Protein AF-A0A7S2B612-F1 (afdb_monomer_lite)

InterPro domains:
  IPR016651 Leucine carboxyl methyltransferase 1 [PTHR13600] (48-147)
  IPR029063 S-adenosyl-L-methionine-dependent methyltransferase superfamily [G3DSA:3.40.50.150] (42-155)
  IPR029063 S-adenosyl-L-methionine-dependent methyltransferase superfamily [SSF53335] (45-147)

pLDDT: mean 72.66, std 23.46, range [27.98, 96.62]

Structure (mmCIF, N/CA/C/O backbone):
data_AF-A0A7S2B612-F1
#
_entry.id   AF-A0A7S2B612-F1
#
loop_
_atom_site.group_PDB
_atom_site.id
_atom_site.type_symbol
_atom_site.label_atom_id
_atom_site.label_alt_id
_atom_site.label_comp_id
_atom_site.label_asym_id
_atom_site.label_entity_id
_atom_site.label_seq_id
_atom_site.pdbx_PDB_ins_code
_atom_site.Cartn_x
_atom_site.Cartn_y
_atom_site.Cartn_z
_atom_site.occupancy
_atom_site.B_iso_or_equiv
_atom_site.auth_seq_id
_atom_site.auth_comp_id
_atom_site.auth_asym_id
_atom_site.auth_atom_id
_atom_site.pdbx_PDB_model_num
ATOM 1 N N . GLU A 1 1 ? -26.669 -31.046 -8.487 1.00 32.53 1 GLU A N 1
ATOM 2 C CA . GLU A 1 1 ? -25.844 -30.391 -9.521 1.00 32.53 1 GLU A CA 1
ATOM 3 C C . GLU A 1 1 ? -25.254 -29.130 -8.913 1.00 32.53 1 GLU A C 1
ATOM 5 O O . GLU A 1 1 ? -26.032 -28.381 -8.330 1.00 32.53 1 GLU A O 1
ATOM 10 N N . PRO A 1 2 ? -23.932 -28.907 -8.915 1.00 33.31 2 PRO A N 1
ATOM 11 C CA . PRO A 1 2 ? -23.405 -27.624 -8.485 1.00 33.31 2 PRO A CA 1
ATOM 12 C C . PRO A 1 2 ? -23.498 -26.635 -9.651 1.00 33.31 2 PRO A C 1
ATOM 14 O O . PRO A 1 2 ? -23.091 -26.936 -10.771 1.00 33.31 2 PRO A O 1
ATOM 17 N N . ALA A 1 3 ? -24.101 -25.482 -9.370 1.00 28.98 3 ALA A N 1
ATOM 18 C CA . ALA A 1 3 ? -24.252 -24.377 -10.300 1.00 28.98 3 ALA A CA 1
ATOM 19 C C . ALA A 1 3 ? -22.876 -23.892 -10.779 1.00 28.98 3 ALA A C 1
ATOM 21 O O . ALA A 1 3 ? -21.985 -23.645 -9.965 1.00 28.98 3 ALA A O 1
ATOM 22 N N . ALA A 1 4 ? -22.724 -23.778 -12.098 1.00 27.98 4 ALA A N 1
ATOM 23 C CA . ALA A 1 4 ? -21.567 -23.176 -12.737 1.00 27.98 4 ALA A CA 1
ATOM 24 C C . ALA A 1 4 ? -21.407 -21.734 -12.240 1.00 27.98 4 ALA A C 1
ATOM 26 O O . ALA A 1 4 ? -22.338 -20.930 -12.338 1.00 27.98 4 ALA A O 1
ATOM 27 N N . ALA A 1 5 ? -20.237 -21.429 -11.680 1.00 29.77 5 ALA A N 1
ATOM 28 C CA . ALA A 1 5 ? -19.831 -20.058 -11.444 1.00 29.77 5 ALA A CA 1
ATOM 29 C C . ALA A 1 5 ? -19.726 -19.372 -12.809 1.00 29.77 5 ALA A C 1
ATOM 31 O O . ALA A 1 5 ? -19.025 -19.845 -13.699 1.00 29.77 5 ALA A O 1
ATOM 32 N N . VAL A 1 6 ? -20.495 -18.301 -12.980 1.00 30.72 6 VAL A N 1
ATOM 33 C CA . VAL A 1 6 ? -20.342 -17.372 -14.094 1.00 30.72 6 VAL A CA 1
ATOM 34 C C . VAL A 1 6 ? -18.992 -16.690 -13.887 1.00 30.72 6 VAL A C 1
ATOM 36 O O . VAL A 1 6 ? -18.859 -15.864 -12.985 1.00 30.72 6 VAL A O 1
ATOM 39 N N . GLU A 1 7 ? -17.989 -17.099 -14.662 1.00 30.56 7 GLU A N 1
ATOM 40 C CA . GLU A 1 7 ? -16.743 -16.352 -14.818 1.00 30.56 7 GLU A CA 1
ATOM 41 C C . GLU A 1 7 ? -17.113 -14.998 -15.425 1.00 30.56 7 GLU A C 1
ATOM 43 O O . GLU A 1 7 ? -17.755 -14.911 -16.473 1.00 30.56 7 GLU A O 1
ATOM 48 N N . ASN A 1 8 ? -16.838 -13.941 -14.671 1.00 28.98 8 ASN A N 1
ATOM 49 C CA . ASN A 1 8 ? -17.095 -12.575 -15.078 1.00 28.98 8 ASN A CA 1
ATOM 50 C C . ASN A 1 8 ? -15.733 -12.015 -15.487 1.00 28.98 8 ASN A C 1
ATOM 52 O O . ASN A 1 8 ? -14.911 -11.746 -14.615 1.00 28.98 8 ASN A O 1
ATOM 56 N N . ASP A 1 9 ? -15.502 -11.878 -16.794 1.00 31.33 9 ASP A N 1
ATOM 57 C CA . ASP A 1 9 ? -14.233 -11.489 -17.441 1.00 31.33 9 ASP A CA 1
ATOM 58 C C . ASP A 1 9 ? -13.815 -10.024 -17.184 1.00 31.33 9 ASP A C 1
ATOM 60 O O . ASP A 1 9 ? -13.262 -9.347 -18.043 1.00 31.33 9 ASP A O 1
ATOM 64 N N . ASN A 1 10 ? -14.096 -9.495 -15.995 1.00 29.30 10 ASN A N 1
ATOM 65 C CA . ASN A 1 10 ? -13.661 -8.172 -15.559 1.00 29.30 10 ASN A CA 1
ATOM 66 C C . ASN A 1 10 ? -12.808 -8.280 -14.287 1.00 29.30 10 ASN A C 1
ATOM 68 O O . ASN A 1 10 ? -12.944 -7.489 -13.350 1.00 29.30 10 ASN A O 1
ATOM 72 N N . ASP A 1 11 ? -11.961 -9.311 -14.244 1.00 32.53 11 ASP A N 1
ATOM 73 C CA . ASP A 1 11 ? -11.033 -9.578 -13.155 1.00 32.53 11 ASP A CA 1
ATOM 74 C C . ASP A 1 11 ? -9.875 -8.571 -13.198 1.00 32.53 11 ASP A C 1
ATOM 76 O O . ASP A 1 11 ? -8.750 -8.863 -13.599 1.00 32.53 11 ASP A O 1
ATOM 80 N N . THR A 1 12 ? -10.089 -7.396 -12.604 1.00 33.72 12 THR A N 1
ATOM 81 C CA . THR A 1 12 ? -9.019 -6.743 -11.831 1.00 33.72 12 THR A CA 1
ATOM 82 C C . THR A 1 12 ? -8.764 -7.557 -10.556 1.00 33.72 12 THR A C 1
ATOM 84 O O . THR A 1 12 ? -8.862 -7.031 -9.442 1.00 33.72 12 THR A O 1
ATOM 87 N N . GLY A 1 13 ? -8.551 -8.868 -10.721 1.00 41.22 13 GLY A N 1
ATOM 88 C CA . GLY A 1 13 ? -8.435 -9.850 -9.660 1.00 41.22 13 GLY A CA 1
ATOM 89 C C . GLY A 1 13 ? -7.450 -9.330 -8.633 1.00 41.22 13 GLY A C 1
ATOM 90 O O . GLY A 1 13 ? -6.386 -8.823 -8.989 1.00 41.22 13 GLY A O 1
ATOM 91 N N . SER A 1 14 ? -7.846 -9.371 -7.360 1.00 55.03 14 SER A N 1
ATOM 92 C CA . SER A 1 14 ? -7.009 -8.917 -6.253 1.00 55.03 14 SER A CA 1
ATOM 93 C C . SER A 1 14 ? -5.580 -9.415 -6.472 1.00 55.03 14 SER A C 1
ATOM 95 O O . SER A 1 14 ? -5.343 -10.619 -6.538 1.00 55.03 14 SER A O 1
ATOM 97 N N . LEU A 1 15 ? -4.639 -8.486 -6.630 1.00 62.16 15 LEU A N 1
ATOM 98 C CA . LEU A 1 15 ? -3.271 -8.796 -7.060 1.00 62.16 15 LEU A CA 1
ATOM 99 C C . LEU A 1 15 ? -2.531 -9.672 -6.044 1.00 62.16 15 LEU A C 1
ATOM 101 O O . LEU A 1 15 ? -1.570 -10.352 -6.390 1.00 62.16 15 LEU A O 1
ATOM 105 N N . CYS A 1 16 ? -3.031 -9.725 -4.809 1.00 59.38 16 CYS A N 1
ATOM 106 C CA . CYS A 1 16 ? -2.588 -10.675 -3.803 1.00 59.38 16 CYS A CA 1
ATOM 107 C C . CYS A 1 16 ? -3.122 -12.105 -3.996 1.00 59.38 16 CYS A C 1
ATOM 109 O O . CYS A 1 16 ? -2.446 -13.031 -3.554 1.00 59.38 16 CYS A O 1
ATOM 111 N N . ALA A 1 17 ? -4.280 -12.309 -4.630 1.00 58.12 17 ALA A N 1
ATOM 112 C CA . ALA A 1 17 ? -4.843 -13.629 -4.941 1.00 58.12 17 ALA A CA 1
ATOM 113 C C . ALA A 1 17 ? -4.339 -14.191 -6.287 1.00 58.12 17 ALA A C 1
ATOM 115 O O . ALA A 1 17 ? -4.229 -15.406 -6.438 1.00 58.12 17 ALA A O 1
ATOM 116 N N . GLY A 1 18 ? -3.998 -13.315 -7.238 1.00 60.41 18 GLY A N 1
ATOM 117 C CA . GLY A 1 18 ? -3.372 -13.689 -8.509 1.00 60.41 18 GLY A CA 1
ATOM 118 C C . GLY A 1 18 ? -1.900 -14.084 -8.366 1.00 60.41 18 GLY A C 1
ATOM 119 O O . GLY A 1 18 ? -1.228 -13.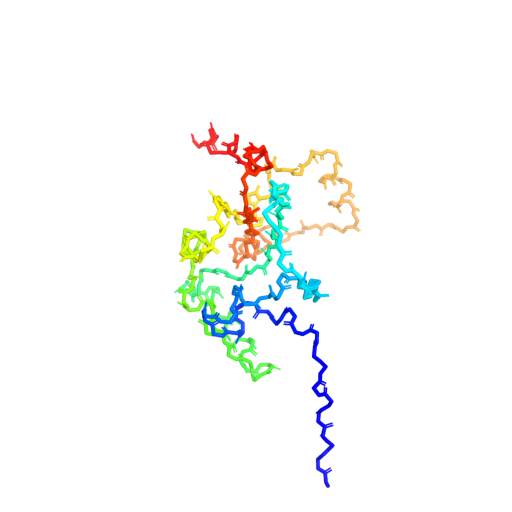757 -7.380 1.00 60.41 18 GLY A O 1
ATOM 120 N N . SER A 1 19 ? -1.368 -14.793 -9.363 1.00 52.16 19 SER A N 1
ATOM 121 C CA . SER A 1 19 ? 0.071 -15.049 -9.435 1.00 52.16 19 SER A CA 1
ATOM 122 C C . SER A 1 19 ? 0.845 -13.734 -9.653 1.00 52.16 19 SER A C 1
ATOM 124 O O . SER A 1 19 ? 0.325 -12.808 -10.281 1.00 52.16 19 SER A O 1
ATOM 126 N N . PRO A 1 20 ? 2.109 -13.620 -9.193 1.00 48.81 20 PRO A N 1
ATOM 127 C CA . PRO A 1 20 ? 2.900 -12.395 -9.360 1.00 48.81 20 PRO A CA 1
ATOM 128 C C . PRO A 1 20 ? 3.022 -11.900 -10.814 1.00 48.81 20 PRO A C 1
ATOM 130 O O . PRO A 1 20 ? 3.269 -10.717 -11.030 1.00 48.81 20 PRO A O 1
ATOM 133 N N . SER A 1 21 ? 2.845 -12.789 -11.800 1.00 48.25 21 SER A N 1
ATOM 134 C CA . SER A 1 21 ? 2.837 -12.471 -13.234 1.00 48.25 21 SER A CA 1
ATOM 135 C C . SER A 1 21 ? 1.502 -11.938 -13.759 1.00 48.25 21 SER A C 1
ATOM 137 O O . SER A 1 21 ? 1.499 -11.146 -14.694 1.00 48.25 21 SER A O 1
ATOM 139 N N . GLU A 1 22 ? 0.369 -12.350 -13.185 1.00 46.34 22 GLU A N 1
ATOM 140 C CA . GLU A 1 22 ? -0.967 -11.886 -13.600 1.00 46.34 22 GLU A CA 1
ATOM 141 C C . GLU A 1 22 ? -1.253 -10.475 -13.084 1.00 46.34 22 GLU A C 1
ATOM 143 O O . GLU A 1 22 ? -2.019 -9.721 -13.679 1.00 46.34 22 GLU A O 1
ATOM 148 N N . ALA A 1 23 ? -0.571 -10.079 -12.009 1.00 47.56 23 ALA A N 1
ATOM 149 C CA . ALA A 1 23 ? -0.867 -8.848 -11.306 1.00 47.56 23 ALA A CA 1
ATOM 150 C C . ALA A 1 23 ? -0.552 -7.540 -12.079 1.00 47.56 23 ALA A C 1
ATOM 152 O O . ALA A 1 23 ? -0.988 -6.449 -11.708 1.00 47.56 23 ALA A O 1
ATOM 153 N N . ALA A 1 24 ? 0.226 -7.627 -13.152 1.00 42.97 24 ALA A N 1
ATOM 154 C CA . ALA A 1 24 ? 0.525 -6.502 -14.037 1.00 42.97 24 ALA A CA 1
ATOM 155 C C . ALA A 1 24 ? -0.140 -6.646 -15.417 1.00 42.97 24 ALA A C 1
ATOM 157 O O . ALA A 1 24 ? 0.012 -5.766 -16.260 1.00 42.97 24 ALA A O 1
ATOM 158 N N . GLY A 1 25 ? -0.869 -7.745 -15.646 1.00 40.44 25 GLY A N 1
ATOM 159 C CA . GLY A 1 25 ? -1.504 -8.085 -16.918 1.00 40.44 25 GLY A CA 1
ATOM 160 C C . GLY A 1 25 ? -2.862 -7.426 -17.154 1.00 40.44 25 GLY A C 1
ATOM 161 O O . GLY A 1 25 ? -3.509 -7.762 -18.138 1.00 40.44 25 GLY A O 1
ATOM 162 N N . GLY A 1 26 ? -3.294 -6.506 -16.282 1.00 42.25 26 GLY A N 1
ATOM 163 C CA . GLY A 1 26 ? -4.515 -5.727 -16.483 1.00 42.25 26 GLY A CA 1
ATOM 164 C C . GLY A 1 26 ? -4.419 -4.948 -17.791 1.00 42.25 26 GLY A C 1
ATOM 165 O O . GLY A 1 26 ? -3.647 -3.995 -17.894 1.00 42.25 26 GLY A O 1
ATOM 166 N N . GLU A 1 27 ? -5.162 -5.414 -18.790 1.00 41.66 27 GLU A N 1
ATOM 167 C CA . GLU A 1 27 ? -5.138 -4.948 -20.167 1.00 41.66 27 GLU A CA 1
ATOM 168 C C . GLU A 1 27 ? -5.215 -3.418 -20.226 1.00 41.66 27 GLU A C 1
ATOM 170 O O . GLU A 1 27 ? -6.238 -2.797 -19.931 1.00 41.66 27 GLU A O 1
ATOM 175 N N . GLY A 1 28 ? -4.116 -2.786 -20.642 1.00 37.50 28 GLY A N 1
ATOM 176 C CA . GLY A 1 28 ? -4.205 -1.457 -21.222 1.00 37.50 28 GLY A CA 1
ATOM 177 C C . GLY A 1 28 ? -5.113 -1.584 -22.436 1.00 37.50 28 GLY A C 1
ATOM 178 O O . GLY A 1 28 ? -4.725 -2.243 -23.395 1.00 37.50 28 GLY A O 1
ATOM 179 N N . GLY A 1 29 ? -6.321 -1.018 -22.357 1.00 35.22 29 GLY A N 1
ATOM 180 C CA . GLY A 1 29 ? -7.340 -1.103 -23.400 1.00 35.22 29 GLY A CA 1
ATOM 181 C C . GLY A 1 29 ? -6.751 -0.825 -24.781 1.00 35.22 29 GLY A C 1
ATOM 182 O O . GLY A 1 29 ? -6.516 0.326 -25.156 1.00 35.22 29 GLY A O 1
ATOM 183 N N . GLY A 1 30 ? -6.487 -1.902 -25.520 1.00 34.56 30 GLY A N 1
ATOM 184 C CA . GLY A 1 30 ? -6.055 -1.866 -26.902 1.00 34.56 30 GLY A CA 1
ATOM 185 C C . GLY A 1 30 ? -7.234 -1.414 -27.743 1.00 34.56 30 GLY A C 1
ATOM 186 O O . GLY A 1 30 ? -8.240 -2.108 -27.845 1.00 34.56 30 GLY A O 1
ATOM 187 N N . SER A 1 31 ? -7.129 -0.227 -28.333 1.00 39.47 31 SER A N 1
ATOM 188 C CA . SER A 1 31 ? -7.991 0.116 -29.456 1.00 39.47 31 SER A CA 1
ATOM 189 C C . SER A 1 31 ? -7.444 -0.609 -30.682 1.00 39.47 31 SER A C 1
ATOM 191 O O . SER A 1 31 ? -6.386 -0.264 -31.207 1.00 39.47 31 SER A O 1
ATOM 193 N N . ASP A 1 32 ? -8.154 -1.650 -31.108 1.00 34.19 32 ASP A N 1
ATOM 194 C CA . ASP A 1 32 ? -7.886 -2.349 -32.358 1.00 34.19 32 ASP A CA 1
ATOM 195 C C . ASP A 1 32 ? -7.980 -1.370 -33.535 1.00 34.19 32 ASP A C 1
ATOM 197 O O . ASP A 1 32 ? -9.042 -0.837 -33.861 1.00 34.19 32 ASP A O 1
ATOM 201 N N . GLY A 1 33 ? -6.846 -1.139 -34.193 1.00 33.75 33 GLY A N 1
ATOM 202 C CA . GLY A 1 33 ? -6.735 -0.272 -35.359 1.00 33.75 33 GLY A CA 1
ATOM 203 C C . GLY A 1 33 ? -5.647 -0.769 -36.298 1.00 33.75 33 GLY A C 1
ATOM 204 O O . GLY A 1 33 ? -4.491 -0.371 -36.203 1.00 33.75 33 GLY A O 1
ATOM 205 N N . SER A 1 34 ? -6.026 -1.651 -37.223 1.00 41.16 34 SER A N 1
ATOM 206 C CA . SER A 1 34 ? -5.201 -2.028 -38.374 1.00 41.16 34 SER A CA 1
ATOM 207 C C . SER A 1 34 ? -4.858 -0.796 -39.223 1.00 41.16 34 SER A C 1
ATOM 209 O O . SER A 1 34 ? -5.762 -0.098 -39.673 1.00 41.16 34 SER A O 1
ATOM 211 N N . GLY A 1 35 ? -3.575 -0.560 -39.518 1.00 29.95 35 GLY A N 1
ATOM 212 C CA . GLY A 1 35 ? -3.175 0.411 -40.543 1.00 29.95 35 GLY A CA 1
ATOM 213 C C . GLY A 1 35 ? -1.748 0.929 -40.393 1.00 29.95 35 GLY A C 1
ATOM 214 O O . GLY A 1 35 ? -1.433 1.640 -39.447 1.00 29.95 35 GLY A O 1
ATOM 215 N N . GLY A 1 36 ? -0.882 0.593 -41.352 1.00 38.69 36 GLY A N 1
ATOM 216 C CA . GLY A 1 36 ? 0.466 1.148 -41.446 1.00 38.69 36 GLY A CA 1
ATOM 217 C C . GLY A 1 36 ? 0.469 2.655 -41.723 1.00 38.69 36 GLY A C 1
ATOM 218 O O . GLY A 1 36 ? -0.342 3.162 -42.494 1.00 38.69 36 GLY A O 1
ATOM 219 N N . GLY A 1 37 ? 1.431 3.357 -41.127 1.00 28.39 37 GLY A N 1
ATOM 220 C CA . GLY A 1 37 ? 1.701 4.768 -41.388 1.00 28.39 37 GLY A CA 1
ATOM 221 C C . GLY A 1 37 ? 2.594 5.357 -40.303 1.00 28.39 37 GLY A C 1
ATOM 222 O O . GLY A 1 37 ? 2.222 5.369 -39.136 1.00 28.39 37 GLY A O 1
ATOM 223 N N . GLY A 1 38 ? 3.787 5.828 -40.678 1.00 38.16 38 GLY A N 1
ATOM 224 C CA . GLY A 1 38 ? 4.672 6.559 -39.774 1.00 38.16 38 GLY A CA 1
ATOM 225 C C . GLY A 1 38 ? 3.972 7.808 -39.240 1.00 38.16 38 GLY A C 1
ATOM 226 O O . GLY A 1 38 ? 3.709 8.743 -39.992 1.00 38.16 38 GLY A O 1
ATOM 227 N N . GLY A 1 39 ? 3.672 7.809 -37.945 1.00 30.45 39 GLY A N 1
ATOM 228 C CA . GLY A 1 39 ? 3.066 8.921 -37.229 1.00 30.45 39 GLY A CA 1
ATOM 229 C C . GLY A 1 39 ? 3.716 9.046 -35.859 1.00 30.45 39 GLY A C 1
ATOM 230 O O . GLY A 1 39 ? 3.881 8.056 -35.152 1.00 30.45 39 GLY A O 1
ATOM 231 N N . SER A 1 40 ? 4.124 10.264 -35.508 1.00 46.25 40 SER A N 1
ATOM 232 C CA . SER A 1 40 ? 4.574 10.644 -34.169 1.00 46.25 40 SER A CA 1
ATOM 233 C C . SER A 1 40 ? 3.457 10.318 -33.170 1.00 46.25 40 SER A C 1
ATOM 235 O O . SER A 1 40 ? 2.469 11.041 -33.070 1.00 46.25 40 SER A O 1
ATOM 237 N N . GLY A 1 41 ? 3.562 9.159 -32.519 1.00 41.50 41 GLY A N 1
ATOM 238 C CA . GLY A 1 41 ? 2.577 8.685 -31.558 1.00 41.50 41 GLY A CA 1
ATOM 239 C C . GLY A 1 41 ? 2.676 9.509 -30.285 1.00 41.50 41 GLY A C 1
ATOM 240 O O . GLY A 1 41 ? 3.697 9.477 -29.600 1.00 41.50 41 GLY A O 1
ATOM 241 N N . ASN A 1 42 ? 1.619 10.252 -29.976 1.00 47.81 42 ASN A N 1
ATOM 242 C CA . ASN A 1 42 ? 1.436 10.887 -28.681 1.00 47.81 42 ASN A CA 1
ATOM 243 C C . ASN A 1 42 ? 1.297 9.765 -27.636 1.00 47.81 42 ASN A C 1
ATOM 245 O O . ASN A 1 42 ? 0.219 9.196 -27.479 1.00 47.81 42 ASN A O 1
ATOM 249 N N . GLY A 1 43 ? 2.411 9.358 -27.022 1.00 53.41 43 GLY A N 1
ATOM 250 C CA . GLY A 1 43 ? 2.452 8.266 -26.051 1.00 53.41 43 GLY A CA 1
ATOM 251 C C . GLY A 1 43 ? 1.666 8.646 -24.804 1.00 53.41 43 GLY A C 1
ATOM 252 O O . GLY A 1 43 ? 2.181 9.367 -23.954 1.00 53.41 43 GLY A O 1
ATOM 253 N N . GLY A 1 44 ? 0.411 8.201 -24.724 1.00 60.88 44 GLY A N 1
ATOM 254 C CA . GLY A 1 44 ? -0.457 8.450 -23.578 1.00 60.88 44 GLY A CA 1
ATOM 255 C C . GLY A 1 44 ? 0.170 7.917 -22.291 1.00 60.88 44 GLY A C 1
ATOM 256 O O . GLY A 1 44 ? 0.613 6.771 -22.243 1.00 60.88 44 GLY A O 1
ATOM 257 N N . GLY A 1 45 ? 0.235 8.768 -21.267 1.00 76.19 45 GLY A N 1
ATOM 258 C CA . GLY A 1 45 ? 0.605 8.363 -19.914 1.00 76.19 45 GLY A CA 1
ATOM 259 C C . GLY A 1 45 ? -0.573 7.701 -19.196 1.00 76.19 45 GLY A C 1
ATOM 260 O O . GLY A 1 45 ? -1.728 8.036 -19.458 1.00 76.19 45 GLY A O 1
ATOM 261 N N . GLY A 1 46 ? -0.287 6.771 -18.286 1.00 81.19 46 GLY A N 1
ATOM 262 C CA . GLY A 1 46 ? -1.283 6.102 -17.447 1.00 81.19 46 GLY A CA 1
ATOM 263 C C . GLY A 1 46 ? -0.860 6.055 -15.980 1.00 81.19 46 GLY A C 1
ATOM 264 O O . GLY A 1 46 ? 0.332 6.040 -15.678 1.00 81.19 46 GLY A O 1
ATOM 265 N N . LEU A 1 47 ? -1.837 6.017 -15.072 1.00 84.81 47 LEU A N 1
ATOM 266 C CA . LEU A 1 47 ? -1.627 5.805 -13.639 1.00 84.81 47 LEU A CA 1
ATOM 267 C C . LEU A 1 47 ? -2.405 4.565 -13.203 1.00 84.81 47 LEU A C 1
ATOM 269 O O . LEU A 1 47 ? -3.611 4.479 -13.421 1.00 84.81 47 LEU A O 1
ATOM 273 N N . VAL A 1 48 ? -1.716 3.636 -12.553 1.00 87.94 48 VAL A N 1
ATOM 274 C CA . VAL A 1 48 ? -2.308 2.460 -11.921 1.00 87.94 48 VAL A CA 1
ATOM 275 C C . VAL A 1 48 ? -2.228 2.646 -10.415 1.00 87.94 48 VAL A C 1
ATOM 277 O O . VAL A 1 48 ? -1.147 2.892 -9.884 1.00 87.94 48 VAL A O 1
ATOM 280 N N . ALA A 1 49 ? -3.367 2.531 -9.736 1.00 90.19 49 ALA A N 1
ATOM 281 C CA . ALA A 1 49 ? -3.456 2.572 -8.284 1.00 90.19 49 ALA A CA 1
ATOM 282 C C . ALA A 1 49 ? -3.915 1.219 -7.755 1.00 90.19 49 ALA A C 1
ATOM 284 O O . ALA A 1 49 ? -4.914 0.671 -8.216 1.00 90.19 49 ALA A O 1
ATOM 285 N N . VAL A 1 50 ? -3.186 0.689 -6.781 1.00 91.25 50 VAL A N 1
ATOM 286 C CA . VAL A 1 50 ? -3.418 -0.642 -6.235 1.00 91.25 50 VAL A CA 1
ATOM 287 C C . VAL A 1 50 ? -3.419 -0.602 -4.729 1.00 91.25 50 VAL A C 1
ATOM 289 O O . VAL A 1 50 ? -2.447 -0.180 -4.111 1.00 91.25 50 VAL A O 1
ATOM 292 N N . PHE A 1 51 ? -4.484 -1.144 -4.159 1.00 93.19 51 PHE A N 1
ATOM 293 C CA . PHE A 1 51 ? -4.567 -1.462 -2.748 1.00 93.19 51 PHE A CA 1
ATOM 294 C C . PHE A 1 51 ? -4.267 -2.948 -2.538 1.00 93.19 51 PHE A C 1
ATOM 296 O O . PHE A 1 51 ? -4.897 -3.798 -3.170 1.00 93.19 51 PHE A O 1
ATOM 303 N N . ASP A 1 52 ? -3.299 -3.263 -1.682 1.00 93.12 52 ASP A N 1
ATOM 304 C CA . ASP A 1 52 ? -2.795 -4.630 -1.519 1.00 93.12 52 ASP A CA 1
ATOM 305 C C . ASP A 1 52 ? -2.333 -4.895 -0.077 1.00 93.12 52 ASP A C 1
ATOM 307 O O . ASP A 1 52 ? -2.010 -3.968 0.670 1.00 93.12 52 ASP A O 1
ATOM 311 N N . MET A 1 53 ? -2.300 -6.166 0.317 1.00 94.81 53 MET A N 1
ATOM 312 C CA . MET A 1 53 ? -1.785 -6.609 1.612 1.00 94.81 53 MET A CA 1
ATOM 313 C C . MET A 1 53 ? -0.250 -6.646 1.607 1.00 94.81 53 MET A C 1
ATOM 315 O O . MET A 1 53 ? 0.385 -6.886 0.578 1.00 94.81 53 MET A O 1
ATOM 319 N N . ILE A 1 54 ? 0.356 -6.453 2.779 1.00 95.38 54 ILE A N 1
ATOM 320 C CA . ILE A 1 54 ? 1.799 -6.591 3.028 1.00 95.38 54 ILE A CA 1
ATOM 321 C C . ILE A 1 54 ? 2.055 -7.195 4.418 1.00 95.38 54 ILE A C 1
ATOM 323 O O . ILE A 1 54 ? 1.134 -7.410 5.202 1.00 95.38 54 ILE A O 1
ATOM 327 N N . ARG A 1 55 ? 3.329 -7.458 4.733 1.00 96.31 55 ARG A N 1
ATOM 328 C CA . ARG A 1 55 ? 3.821 -7.999 6.012 1.00 96.31 55 ARG A CA 1
ATOM 329 C C . ARG A 1 55 ? 3.195 -9.351 6.397 1.00 96.31 55 ARG A C 1
ATOM 331 O O . ARG A 1 55 ? 2.704 -9.514 7.506 1.00 96.31 55 ARG A O 1
ATOM 338 N N . PRO A 1 56 ? 3.273 -10.387 5.543 1.00 95.81 56 PRO A N 1
ATOM 339 C CA . PRO A 1 56 ? 2.677 -11.691 5.855 1.00 95.81 56 PRO A CA 1
ATOM 340 C C . PRO A 1 56 ? 3.364 -12.446 7.007 1.00 95.81 56 PRO A C 1
ATOM 342 O O . PRO A 1 56 ? 2.856 -13.463 7.476 1.00 95.81 56 PRO A O 1
ATOM 345 N N . SER A 1 57 ? 4.552 -12.002 7.422 1.00 95.00 57 SER A N 1
ATOM 346 C CA . SER A 1 57 ? 5.462 -12.799 8.246 1.00 95.00 57 SER A CA 1
ATOM 347 C C . SER A 1 57 ? 5.362 -12.543 9.745 1.00 95.00 57 SER A C 1
ATOM 349 O O . SER A 1 57 ? 5.884 -13.369 10.501 1.00 95.00 57 SER A O 1
ATOM 351 N N . ASP A 1 58 ? 4.756 -11.440 10.185 1.00 95.69 58 ASP A N 1
ATOM 352 C CA . ASP A 1 58 ? 4.574 -11.166 11.613 1.00 95.69 58 ASP A CA 1
ATOM 353 C C . ASP A 1 58 ? 3.339 -11.894 12.180 1.00 95.69 58 ASP A C 1
ATOM 355 O O . ASP A 1 58 ? 2.675 -12.668 11.486 1.00 95.69 58 ASP A O 1
ATOM 359 N N . GLU A 1 59 ? 3.083 -11.738 13.479 1.00 95.94 59 GLU A N 1
ATOM 360 C CA . GLU A 1 59 ? 1.989 -12.448 14.148 1.00 95.94 59 GLU A CA 1
ATOM 361 C C . GLU A 1 59 ? 0.615 -12.071 13.580 1.00 95.94 59 GLU A C 1
ATOM 363 O O . GLU A 1 59 ? -0.208 -12.956 13.323 1.00 95.94 59 GLU A O 1
ATOM 368 N N . PHE A 1 60 ? 0.400 -10.784 13.304 1.00 95.62 60 PHE A N 1
ATOM 369 C CA . PHE A 1 60 ? -0.845 -10.298 12.727 1.00 95.62 60 PHE A CA 1
ATOM 370 C C . PHE A 1 60 ? -1.006 -10.784 11.285 1.00 95.62 60 PHE A C 1
ATOM 372 O O . PHE A 1 60 ? -2.041 -11.356 10.943 1.00 95.62 60 PHE A O 1
ATOM 379 N N . GLY A 1 61 ? 0.028 -10.654 10.452 1.00 95.25 61 GLY A N 1
ATOM 380 C CA . GLY A 1 61 ? 0.030 -11.110 9.065 1.00 95.25 61 GLY A CA 1
ATOM 381 C C . GLY A 1 61 ? -0.246 -12.608 8.929 1.00 95.25 61 GLY A C 1
ATOM 382 O O . GLY A 1 61 ? -1.073 -13.020 8.110 1.00 95.25 61 GLY A O 1
ATOM 383 N N . ARG A 1 62 ? 0.358 -13.444 9.783 1.00 96.00 62 ARG A N 1
ATOM 384 C CA . ARG A 1 62 ? 0.081 -14.894 9.810 1.00 96.00 62 ARG A CA 1
ATOM 385 C C . ARG A 1 62 ? -1.362 -15.190 10.195 1.00 96.00 62 ARG A C 1
ATOM 387 O O . ARG A 1 62 ? -1.985 -16.077 9.606 1.00 96.00 62 ARG A O 1
ATOM 394 N N . MET A 1 63 ? -1.893 -14.462 11.177 1.00 95.56 63 MET A N 1
ATOM 395 C CA . MET A 1 63 ? -3.283 -14.598 11.600 1.00 95.56 63 MET A CA 1
ATOM 396 C C . M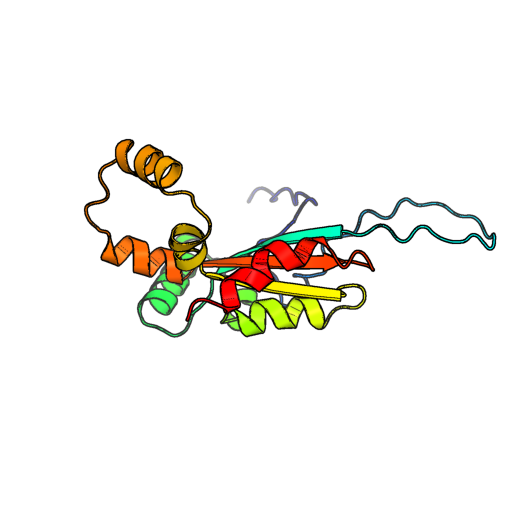ET A 1 63 ? -4.241 -14.175 10.482 1.00 95.56 63 MET A C 1
ATOM 398 O O . MET A 1 63 ? -5.167 -14.919 10.167 1.00 95.56 63 MET A O 1
ATOM 402 N N . MET A 1 64 ? -3.973 -13.045 9.825 1.00 94.31 64 MET A N 1
ATOM 403 C CA . MET A 1 64 ? -4.728 -12.529 8.682 1.00 94.31 64 MET A CA 1
ATOM 404 C C . MET A 1 64 ? -4.801 -13.561 7.551 1.00 94.31 64 MET A C 1
ATOM 406 O O . MET A 1 64 ? -5.897 -13.917 7.114 1.00 94.31 64 MET A O 1
ATOM 410 N N . ILE A 1 65 ? -3.659 -14.118 7.138 1.00 94.06 65 ILE A N 1
ATOM 411 C CA . ILE A 1 65 ? -3.598 -15.159 6.099 1.00 94.06 65 ILE A CA 1
ATOM 412 C C . ILE A 1 65 ? -4.376 -16.407 6.527 1.00 94.06 65 ILE A C 1
ATOM 414 O O . ILE A 1 65 ? -5.177 -16.938 5.757 1.00 94.06 65 ILE A O 1
ATOM 418 N N . SER A 1 66 ? -4.178 -16.874 7.764 1.00 94.06 66 SER A N 1
ATOM 419 C CA . SER A 1 66 ? -4.897 -18.035 8.300 1.00 94.06 66 SER A CA 1
ATOM 420 C C . SER A 1 66 ? -6.414 -17.815 8.299 1.00 94.06 66 SER A C 1
ATOM 422 O O . SER A 1 66 ? -7.165 -18.719 7.930 1.00 94.06 66 SER A O 1
ATOM 424 N N . ASN A 1 67 ? -6.874 -16.622 8.676 1.00 92.75 67 ASN A N 1
ATOM 425 C CA . ASN A 1 67 ? -8.291 -16.271 8.723 1.00 92.75 67 ASN A CA 1
ATOM 426 C C . ASN A 1 67 ? -8.909 -16.225 7.324 1.00 92.75 67 ASN A C 1
ATOM 428 O O . ASN A 1 67 ? -9.974 -16.804 7.114 1.00 92.75 67 ASN A O 1
ATOM 432 N N . ILE A 1 68 ? -8.231 -15.603 6.356 1.00 93.44 68 ILE A N 1
ATOM 433 C CA . ILE A 1 68 ? -8.699 -15.537 4.964 1.00 93.44 68 ILE A CA 1
ATOM 434 C C . ILE A 1 68 ? -8.766 -16.941 4.362 1.00 93.44 68 ILE A C 1
ATOM 436 O O . ILE A 1 68 ? -9.797 -17.325 3.806 1.00 93.44 68 ILE A O 1
ATOM 440 N N . ARG A 1 69 ? -7.720 -17.749 4.549 1.00 92.56 69 ARG A N 1
ATOM 441 C CA . ARG A 1 69 ? -7.681 -19.116 4.028 1.00 92.56 69 ARG A CA 1
ATOM 442 C C . ARG A 1 69 ? -8.781 -19.989 4.624 1.00 92.56 69 ARG A C 1
ATOM 444 O O . ARG A 1 69 ? -9.486 -20.668 3.888 1.00 92.56 69 ARG A O 1
ATOM 451 N N . ARG A 1 70 ? -8.967 -19.963 5.947 1.00 92.31 70 ARG A N 1
ATOM 452 C CA . ARG A 1 70 ? -9.995 -20.777 6.622 1.00 92.31 70 ARG A CA 1
ATOM 453 C C . ARG A 1 70 ? -11.414 -20.291 6.336 1.00 92.31 70 ARG A C 1
ATOM 455 O O . ARG A 1 70 ? -12.305 -21.115 6.176 1.00 92.31 70 ARG A O 1
ATOM 462 N N . GLY A 1 71 ? -11.625 -18.977 6.300 1.00 90.62 71 GLY A N 1
ATOM 463 C CA . GLY A 1 71 ? -12.952 -18.377 6.163 1.00 90.62 71 GLY A CA 1
ATOM 464 C C . GLY A 1 71 ? -13.446 -18.258 4.723 1.00 90.62 71 GLY A C 1
ATOM 465 O O . GLY A 1 71 ? -14.653 -18.212 4.505 1.00 90.62 71 GLY A O 1
ATOM 466 N N . ARG A 1 72 ? -12.537 -18.190 3.742 1.00 89.81 72 ARG A N 1
ATOM 467 C CA . ARG A 1 72 ? -12.875 -17.937 2.329 1.00 89.81 72 ARG A CA 1
ATOM 468 C C . ARG A 1 72 ? -12.275 -18.944 1.349 1.00 89.81 72 ARG A C 1
ATOM 470 O O . ARG A 1 72 ? -12.505 -18.802 0.156 1.00 89.81 72 ARG A O 1
ATOM 477 N N . ASN A 1 73 ? -11.517 -19.935 1.828 1.00 89.69 73 ASN A N 1
ATOM 478 C CA . ASN A 1 73 ? -10.786 -20.896 0.992 1.00 89.69 73 ASN A CA 1
ATOM 479 C C . ASN A 1 73 ? -9.961 -20.207 -0.113 1.00 89.69 73 ASN A C 1
ATOM 481 O O . ASN A 1 73 ? -9.951 -20.642 -1.261 1.00 89.69 73 ASN A O 1
ATOM 485 N N . CYS A 1 74 ? -9.321 -19.093 0.249 1.00 88.88 74 CYS A N 1
ATOM 486 C CA . CYS A 1 74 ? -8.576 -18.236 -0.663 1.00 88.88 74 CYS A CA 1
ATOM 487 C C . CYS A 1 74 ? -7.103 -18.203 -0.247 1.00 88.88 74 CYS A C 1
ATOM 489 O O . CYS A 1 74 ? -6.789 -17.888 0.906 1.00 88.88 74 CYS A O 1
ATOM 491 N N . ASP A 1 75 ? -6.222 -18.547 -1.184 1.00 88.62 75 ASP A N 1
ATOM 492 C CA . ASP A 1 75 ? -4.777 -18.419 -1.031 1.00 88.62 75 ASP A CA 1
ATOM 493 C C . ASP A 1 75 ? -4.314 -17.057 -1.569 1.00 88.62 75 ASP A C 1
ATOM 495 O O . ASP A 1 75 ? -4.942 -16.470 -2.447 1.00 88.62 75 ASP A O 1
ATOM 499 N N . LEU A 1 76 ? -3.206 -16.546 -1.025 1.00 88.50 76 LEU A N 1
ATOM 500 C CA . LEU A 1 76 ? -2.688 -15.212 -1.346 1.00 88.50 76 LEU A CA 1
ATOM 501 C C . LEU A 1 76 ? -1.249 -15.278 -1.897 1.00 88.50 76 LEU A C 1
ATOM 503 O O . LEU A 1 76 ? -0.317 -14.796 -1.245 1.00 88.50 76 LEU A O 1
ATOM 507 N N . PRO A 1 77 ? -1.016 -15.916 -3.058 1.00 87.38 77 PRO A N 1
ATOM 508 C CA . PRO A 1 77 ? 0.327 -16.079 -3.616 1.00 87.38 77 PRO A CA 1
ATOM 509 C C . PRO A 1 77 ? 1.016 -14.742 -3.931 1.00 87.38 77 PRO A C 1
ATOM 511 O O . PRO A 1 77 ? 2.224 -14.622 -3.716 1.00 87.38 77 PRO A O 1
ATOM 514 N N . GLY A 1 78 ? 0.273 -13.721 -4.367 1.00 84.75 78 GLY A N 1
ATOM 515 C CA . GLY A 1 78 ? 0.811 -12.384 -4.630 1.00 84.75 78 GLY A CA 1
ATOM 516 C C . GLY A 1 78 ? 1.315 -11.680 -3.365 1.00 84.75 78 GLY A C 1
ATOM 517 O O . GLY A 1 78 ? 2.375 -11.058 -3.399 1.00 84.75 78 GLY A O 1
ATOM 518 N N . LEU A 1 79 ? 0.649 -11.877 -2.219 1.00 90.75 79 LEU A N 1
ATOM 519 C CA . LEU A 1 79 ? 1.124 -11.380 -0.917 1.00 90.75 79 LEU A CA 1
ATOM 520 C C . LEU A 1 79 ? 2.450 -12.040 -0.502 1.00 90.75 79 LEU A C 1
ATOM 522 O O . LEU A 1 79 ? 3.333 -11.386 0.051 1.00 90.75 79 LEU A O 1
ATOM 526 N N . ILE A 1 80 ? 2.609 -13.339 -0.771 1.00 89.56 80 ILE A N 1
ATOM 527 C CA . ILE A 1 80 ? 3.861 -14.055 -0.482 1.00 89.56 80 ILE A CA 1
ATOM 528 C C . ILE A 1 80 ? 4.982 -13.611 -1.432 1.00 89.56 80 ILE A C 1
ATOM 530 O O . ILE A 1 80 ? 6.129 -13.485 -1.003 1.00 89.56 80 ILE A O 1
ATOM 534 N N . GLY A 1 81 ? 4.662 -13.349 -2.703 1.00 87.81 81 GLY A N 1
ATOM 535 C CA . GLY A 1 81 ? 5.620 -12.878 -3.706 1.00 87.81 81 GLY A CA 1
ATOM 536 C C . GLY A 1 81 ? 6.063 -11.424 -3.514 1.00 87.81 81 GLY A C 1
ATOM 537 O O . GLY A 1 81 ? 7.215 -11.100 -3.794 1.00 87.81 81 GLY A O 1
ATOM 538 N N . CYS A 1 82 ? 5.178 -10.558 -3.013 1.00 92.62 82 CYS A N 1
ATOM 539 C CA . CYS A 1 82 ? 5.431 -9.133 -2.780 1.00 92.62 82 CYS A CA 1
ATOM 540 C C . CYS A 1 82 ? 5.130 -8.739 -1.318 1.00 92.62 82 CYS A C 1
ATOM 542 O O . CYS A 1 82 ? 4.179 -8.004 -1.050 1.00 92.62 82 CYS A O 1
ATOM 544 N N . PRO A 1 83 ? 5.930 -9.210 -0.342 1.00 93.38 83 PRO A N 1
ATOM 545 C CA . PRO A 1 83 ? 5.592 -9.121 1.078 1.00 93.38 83 PRO A CA 1
ATOM 546 C C . PRO A 1 83 ? 5.749 -7.727 1.704 1.00 93.38 83 PRO A C 1
ATOM 548 O O . PRO A 1 83 ? 5.385 -7.543 2.864 1.00 93.38 83 PRO A O 1
ATOM 551 N N . ASN A 1 84 ? 6.348 -6.754 1.0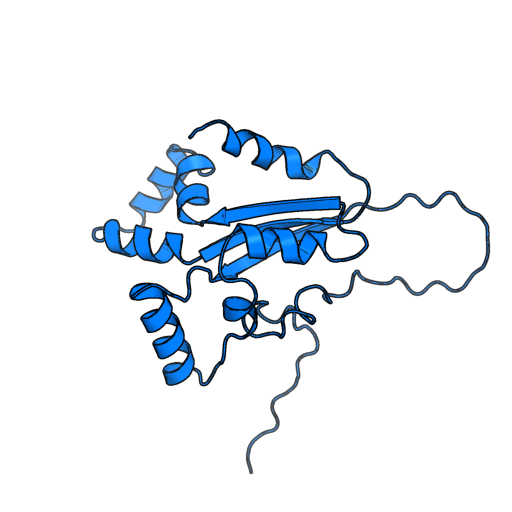20 1.00 94.62 84 ASN A N 1
ATOM 552 C CA . ASN A 1 84 ? 6.628 -5.427 1.576 1.00 94.62 84 ASN A CA 1
ATOM 553 C C . ASN A 1 84 ? 6.535 -4.312 0.522 1.00 94.62 84 ASN A C 1
ATOM 555 O O . ASN A 1 84 ? 6.516 -4.582 -0.678 1.00 94.62 84 ASN A O 1
ATOM 559 N N . LEU A 1 85 ? 6.521 -3.056 0.980 1.00 94.06 85 LEU A N 1
ATOM 560 C CA . LEU A 1 85 ? 6.391 -1.869 0.124 1.00 94.06 85 LEU A CA 1
ATOM 561 C C . LEU A 1 85 ? 7.412 -1.837 -1.018 1.00 94.06 85 LEU A C 1
ATOM 563 O O . LEU A 1 85 ? 7.064 -1.505 -2.146 1.00 94.06 85 LEU A O 1
ATOM 567 N N . GLU A 1 86 ? 8.660 -2.224 -0.754 1.00 93.12 86 GLU A N 1
ATOM 568 C CA . GLU A 1 86 ? 9.694 -2.204 -1.785 1.00 93.12 86 GLU A CA 1
ATOM 569 C C . GLU A 1 86 ? 9.443 -3.273 -2.848 1.00 93.12 86 GLU A C 1
ATOM 571 O O . GLU A 1 86 ? 9.484 -2.980 -4.038 1.00 93.12 86 GLU A O 1
ATOM 576 N N . THR A 1 87 ? 9.072 -4.490 -2.451 1.00 92.75 87 THR A N 1
ATOM 577 C CA . THR A 1 87 ? 8.676 -5.530 -3.414 1.00 92.75 87 THR A CA 1
ATOM 578 C C . THR A 1 87 ? 7.416 -5.149 -4.196 1.00 92.75 87 THR A C 1
ATOM 580 O O . THR A 1 87 ? 7.347 -5.421 -5.393 1.00 92.75 87 THR A O 1
ATOM 583 N N . GLN A 1 88 ? 6.472 -4.436 -3.567 1.00 91.69 88 GLN A N 1
ATOM 584 C CA . GLN A 1 88 ? 5.288 -3.899 -4.239 1.00 91.69 88 GLN A CA 1
ATOM 585 C C . GLN A 1 88 ? 5.644 -2.823 -5.273 1.00 91.69 88 GLN A C 1
ATOM 587 O O . GLN A 1 88 ? 5.026 -2.770 -6.329 1.00 91.69 88 GLN A O 1
ATOM 592 N N . LYS A 1 89 ? 6.677 -2.006 -5.040 1.00 90.81 89 LYS A N 1
ATOM 593 C CA . LYS A 1 89 ? 7.196 -1.055 -6.040 1.00 90.81 89 LYS A CA 1
ATOM 594 C C . LYS A 1 89 ? 7.943 -1.762 -7.165 1.00 90.81 89 LYS A C 1
ATOM 596 O O . LYS A 1 89 ? 7.675 -1.522 -8.342 1.00 90.81 89 LYS A O 1
ATOM 601 N N . LEU A 1 90 ? 8.882 -2.635 -6.802 1.00 90.50 90 LEU A N 1
ATOM 602 C CA . LEU A 1 90 ? 9.769 -3.313 -7.744 1.00 90.50 90 LEU A CA 1
ATOM 603 C C . LEU A 1 90 ? 8.997 -4.178 -8.737 1.00 90.50 90 LEU A C 1
ATOM 605 O O . LEU A 1 90 ? 9.388 -4.236 -9.901 1.00 90.50 90 LEU A O 1
ATOM 609 N N . ARG A 1 91 ? 7.880 -4.794 -8.323 1.00 88.44 91 ARG A N 1
ATOM 610 C CA . ARG A 1 91 ? 7.058 -5.590 -9.242 1.00 88.44 91 ARG A CA 1
ATOM 611 C C . ARG A 1 91 ? 6.557 -4.759 -10.426 1.00 88.44 91 ARG A C 1
ATOM 613 O O . ARG A 1 91 ? 6.544 -5.269 -11.534 1.00 88.44 91 ARG A O 1
ATOM 620 N N . TRP A 1 92 ? 6.209 -3.484 -10.236 1.00 88.75 92 TRP A N 1
ATOM 621 C CA . TRP A 1 92 ? 5.773 -2.612 -11.334 1.00 88.75 92 TRP A CA 1
ATOM 622 C C . TRP A 1 92 ? 6.938 -2.188 -12.219 1.00 88.75 92 TRP A C 1
ATOM 624 O O . TRP A 1 92 ? 6.848 -2.287 -13.437 1.00 88.75 92 TRP A O 1
ATOM 634 N N . LEU A 1 93 ? 8.060 -1.796 -11.610 1.00 87.50 93 LEU A N 1
ATOM 635 C CA . LEU A 1 93 ? 9.264 -1.373 -12.336 1.00 87.50 93 LEU A CA 1
ATOM 636 C C . LEU A 1 93 ? 9.914 -2.502 -13.151 1.00 87.50 93 LEU A C 1
ATOM 638 O O . LEU A 1 93 ? 10.670 -2.231 -14.080 1.00 87.50 93 LEU A O 1
ATOM 642 N N . ALA A 1 94 ? 9.629 -3.763 -12.821 1.00 88.31 94 ALA A N 1
ATOM 643 C CA . ALA A 1 94 ? 10.080 -4.914 -13.594 1.00 88.31 94 ALA A CA 1
ATOM 644 C C . ALA A 1 94 ? 9.350 -5.072 -14.945 1.00 88.31 94 ALA A C 1
ATOM 646 O O . ALA A 1 94 ? 9.852 -5.777 -15.821 1.00 88.31 94 ALA A O 1
ATOM 647 N N . HIS A 1 95 ? 8.187 -4.436 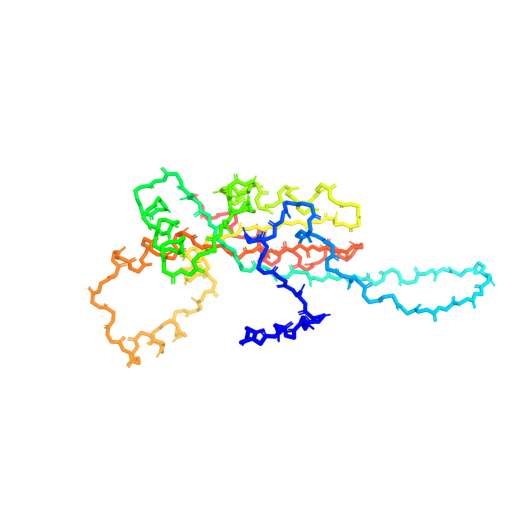-15.132 1.00 83.06 95 HIS A N 1
ATOM 648 C CA . HIS A 1 95 ? 7.378 -4.566 -16.344 1.00 83.06 95 HIS A CA 1
ATOM 649 C C . HIS A 1 95 ? 7.673 -3.452 -17.351 1.00 83.06 95 HIS A C 1
ATOM 651 O O . HIS A 1 95 ? 7.785 -2.274 -17.008 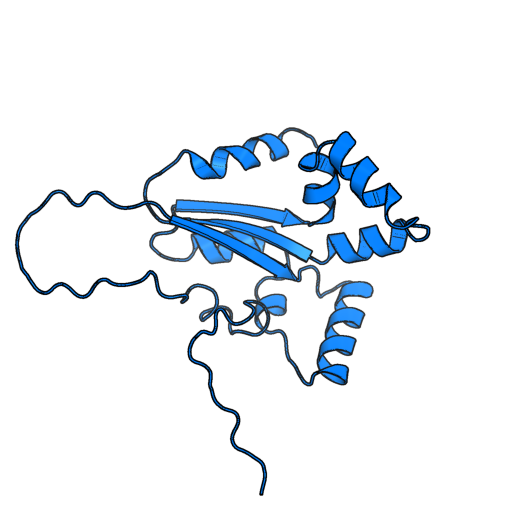1.00 83.06 95 HIS A O 1
ATOM 657 N N . ALA A 1 96 ? 7.760 -3.826 -18.630 1.00 77.31 96 ALA A N 1
ATOM 658 C CA . ALA A 1 96 ? 7.993 -2.876 -19.708 1.00 77.31 96 ALA A CA 1
ATOM 659 C C . ALA A 1 96 ? 6.854 -1.846 -19.792 1.00 77.31 96 ALA A C 1
ATOM 661 O O . ALA A 1 96 ? 5.679 -2.201 -19.803 1.00 77.31 96 ALA A O 1
ATOM 662 N N . GLY A 1 97 ? 7.220 -0.567 -19.878 1.00 83.62 97 GLY A N 1
ATOM 663 C CA . GLY A 1 97 ? 6.279 0.548 -19.992 1.00 83.62 97 GLY A CA 1
ATOM 664 C C . GLY A 1 97 ? 6.087 1.331 -18.695 1.00 83.62 97 GLY A C 1
ATOM 665 O O . GLY A 1 97 ? 5.842 2.537 -18.773 1.00 83.62 97 GLY A O 1
ATOM 666 N N . PHE A 1 98 ? 6.264 0.710 -17.525 1.00 86.44 98 PHE A N 1
ATOM 667 C CA . PHE A 1 98 ? 6.232 1.445 -16.263 1.00 86.44 98 PHE A CA 1
ATOM 668 C C . PHE A 1 98 ? 7.534 2.218 -16.060 1.00 86.44 98 PHE A C 1
ATOM 670 O O . PHE A 1 98 ? 8.628 1.660 -16.110 1.00 86.44 98 PHE A O 1
ATOM 677 N N . THR A 1 99 ? 7.417 3.524 -15.849 1.00 86.19 99 THR A N 1
ATOM 678 C CA . THR A 1 99 ? 8.556 4.447 -15.727 1.00 86.19 99 THR A CA 1
ATOM 679 C C . THR A 1 99 ? 8.783 4.924 -14.298 1.00 86.19 99 THR A C 1
ATOM 681 O O . THR A 1 99 ? 9.849 5.457 -13.995 1.00 86.19 99 THR A O 1
ATOM 684 N N . GLY A 1 100 ? 7.816 4.708 -13.405 1.00 86.00 100 GLY A N 1
ATOM 685 C CA . GLY A 1 100 ? 7.917 5.047 -11.990 1.00 86.00 100 GLY A CA 1
ATOM 686 C C . GLY A 1 100 ? 6.900 4.285 -11.146 1.00 86.00 100 GLY A C 1
ATOM 687 O O . GLY A 1 100 ? 5.818 3.950 -11.626 1.00 86.00 100 GLY A O 1
ATOM 688 N N . ALA A 1 101 ? 7.247 4.014 -9.888 1.00 88.38 101 ALA A N 1
ATOM 689 C CA . ALA A 1 101 ? 6.343 3.409 -8.917 1.00 88.38 101 ALA A CA 1
ATOM 690 C C . ALA A 1 101 ? 6.691 3.837 -7.486 1.00 88.38 101 ALA A C 1
ATOM 692 O O . ALA A 1 101 ? 7.864 3.937 -7.118 1.00 88.38 101 ALA A O 1
ATOM 693 N N . THR A 1 102 ? 5.665 4.039 -6.666 1.00 90.44 102 THR A N 1
ATOM 694 C CA . THR A 1 102 ? 5.783 4.303 -5.229 1.00 90.44 102 THR A CA 1
ATOM 695 C C . THR A 1 102 ? 4.759 3.478 -4.460 1.00 90.44 102 THR A C 1
ATOM 697 O O . THR A 1 102 ? 3.711 3.133 -5.002 1.00 90.44 102 THR A O 1
ATOM 700 N N . ALA A 1 103 ? 5.061 3.152 -3.208 1.00 91.50 103 ALA A N 1
ATOM 701 C CA . ALA A 1 103 ? 4.153 2.440 -2.323 1.00 91.50 103 ALA A CA 1
ATOM 702 C C . ALA A 1 103 ? 4.271 2.995 -0.908 1.00 91.50 103 ALA A C 1
ATOM 704 O O . ALA A 1 103 ? 5.373 3.289 -0.441 1.00 91.50 103 ALA A O 1
ATOM 705 N N . SER A 1 104 ? 3.137 3.102 -0.225 1.00 93.62 104 SER A N 1
ATOM 706 C CA . SER A 1 104 ? 3.053 3.534 1.166 1.00 93.62 104 SER A CA 1
ATOM 707 C C . SER A 1 104 ? 2.071 2.651 1.924 1.00 93.62 104 SER A C 1
ATOM 709 O O . SER A 1 104 ? 1.098 2.170 1.337 1.00 93.62 104 SER A O 1
ATOM 711 N N . ASP A 1 105 ? 2.330 2.397 3.207 1.00 95.00 105 ASP A N 1
ATOM 712 C CA . ASP A 1 105 ? 1.342 1.715 4.037 1.00 95.00 105 ASP A CA 1
ATOM 713 C C . ASP A 1 105 ? 0.179 2.654 4.373 1.00 95.00 105 ASP A C 1
ATOM 715 O O . ASP A 1 105 ? 0.299 3.881 4.345 1.00 95.00 105 ASP A O 1
ATOM 719 N N . MET A 1 106 ? -0.988 2.081 4.646 1.00 94.00 106 MET A N 1
ATOM 720 C CA . MET A 1 106 ? -2.199 2.881 4.807 1.00 94.00 106 MET A CA 1
ATOM 721 C C . MET A 1 106 ? -2.185 3.726 6.077 1.00 94.00 106 MET A C 1
ATOM 723 O O . MET A 1 106 ? -2.876 4.744 6.139 1.00 94.00 106 MET A O 1
ATOM 727 N N . ARG A 1 107 ? -1.374 3.343 7.067 1.00 93.06 107 ARG A N 1
ATOM 728 C CA . ARG A 1 107 ? -1.135 4.157 8.255 1.00 93.06 107 ARG A CA 1
ATOM 729 C C . ARG A 1 107 ? -0.438 5.459 7.870 1.00 93.06 107 ARG A C 1
ATOM 731 O O . ARG A 1 107 ? -0.931 6.529 8.210 1.00 93.06 107 ARG A O 1
ATOM 738 N N . HIS A 1 108 ? 0.650 5.382 7.113 1.00 91.00 108 HIS A N 1
ATOM 739 C CA . HIS A 1 108 ? 1.354 6.561 6.626 1.00 91.00 108 HIS A CA 1
ATOM 740 C C . HIS A 1 108 ? 0.469 7.396 5.689 1.00 91.00 108 HIS A C 1
ATOM 742 O O . HIS A 1 108 ? 0.445 8.620 5.804 1.00 91.00 108 HIS A O 1
ATOM 748 N N . VAL A 1 109 ? -0.332 6.752 4.828 1.00 89.75 109 VAL A N 1
ATOM 749 C CA . VAL A 1 109 ? -1.337 7.449 4.002 1.00 89.75 109 VAL A CA 1
ATOM 750 C C . VAL A 1 109 ? -2.283 8.287 4.870 1.00 89.75 109 VAL A C 1
ATOM 752 O O . VAL A 1 109 ? -2.478 9.472 4.610 1.00 89.75 109 VAL A O 1
ATOM 755 N N . TYR A 1 110 ? -2.836 7.696 5.927 1.00 88.75 110 TYR A N 1
ATOM 756 C CA . TYR A 1 110 ? -3.746 8.376 6.846 1.00 88.75 110 TYR A CA 1
ATOM 757 C C . TYR A 1 110 ? -3.078 9.487 7.666 1.00 88.75 110 TYR A C 1
ATOM 759 O O . TYR A 1 110 ? -3.674 10.538 7.890 1.00 88.75 110 TYR A O 1
ATOM 767 N N . GLU A 1 111 ? -1.855 9.266 8.142 1.00 87.25 111 GLU A N 1
ATOM 768 C CA . GLU A 1 111 ? -1.158 10.215 9.012 1.00 87.25 111 GLU A CA 1
ATOM 769 C C . GLU A 1 111 ? -0.621 11.432 8.244 1.00 87.25 111 GLU A C 1
ATOM 771 O O . GLU A 1 111 ? -0.647 12.539 8.785 1.00 87.25 111 GLU A O 1
ATOM 776 N N . VAL A 1 112 ? -0.152 11.231 7.006 1.00 85.56 112 VAL A N 1
ATOM 777 C CA . VAL A 1 112 ? 0.592 12.241 6.233 1.00 85.56 112 VAL A CA 1
ATOM 778 C C . VAL A 1 112 ? -0.240 12.895 5.135 1.00 85.56 112 VAL A C 1
ATOM 780 O O . VAL A 1 112 ? -0.087 14.092 4.905 1.00 85.56 112 VAL A O 1
ATOM 783 N N . TYR A 1 113 ? -1.114 12.148 4.456 1.00 82.44 113 TYR A N 1
ATOM 784 C CA . TYR A 1 113 ? -1.834 12.658 3.280 1.00 82.44 113 TYR A CA 1
ATOM 785 C C . TYR A 1 113 ? -3.279 13.060 3.566 1.00 82.44 113 TYR A C 1
ATOM 787 O O . TYR A 1 113 ? -3.890 13.732 2.736 1.00 82.44 113 TYR A O 1
ATOM 795 N N . LEU A 1 114 ? -3.844 12.656 4.707 1.00 82.06 114 LEU A N 1
ATOM 796 C CA . LEU A 1 114 ? -5.177 13.091 5.102 1.00 82.06 114 LEU A CA 1
ATOM 797 C C . LEU A 1 114 ? -5.085 14.375 5.929 1.00 82.06 114 LEU A C 1
ATOM 799 O O . LEU A 1 114 ? -4.536 14.389 7.033 1.00 82.06 114 LEU A O 1
ATOM 803 N N . ASP A 1 115 ? -5.669 15.450 5.406 1.00 82.62 115 ASP A N 1
ATOM 804 C CA . ASP A 1 115 ? -5.715 16.734 6.095 1.00 82.62 115 ASP A CA 1
ATOM 805 C C . ASP A 1 115 ? -6.378 16.604 7.477 1.00 82.62 115 ASP A C 1
ATOM 807 O O . ASP A 1 115 ? -7.399 15.931 7.649 1.00 82.62 115 ASP A O 1
ATOM 811 N N . GLY A 1 116 ? -5.835 17.312 8.473 1.00 84.00 116 GLY A N 1
ATOM 812 C CA . GLY A 1 116 ? -6.334 17.280 9.853 1.00 84.00 116 GLY A CA 1
ATOM 813 C C . GLY A 1 116 ? -7.853 17.498 9.998 1.00 84.00 116 GLY A C 1
ATOM 814 O O . GLY A 1 116 ? -8.484 16.761 10.756 1.00 84.00 116 GLY A O 1
ATOM 815 N N . PRO A 1 117 ? -8.479 18.452 9.279 1.00 86.62 117 PRO A N 1
ATOM 816 C CA . PRO A 1 117 ? -9.932 18.624 9.290 1.00 86.62 117 PRO A CA 1
ATOM 817 C C . PRO A 1 117 ? -10.712 17.414 8.764 1.00 86.62 117 PRO A C 1
ATOM 819 O O . PRO A 1 117 ? -11.732 17.061 9.356 1.00 86.62 117 PRO A O 1
ATOM 822 N N . GLU A 1 118 ? -10.241 16.761 7.698 1.00 84.94 118 GLU A N 1
ATOM 823 C CA . GLU A 1 118 ? -10.894 15.566 7.151 1.00 84.94 118 GLU A CA 1
ATOM 824 C C . GLU A 1 118 ? -10.749 14.380 8.095 1.00 84.94 118 GLU A C 1
ATOM 826 O O . GLU A 1 118 ? -11.722 13.665 8.339 1.00 84.94 118 GLU A O 1
ATOM 831 N N . ARG A 1 119 ? -9.575 14.234 8.712 1.00 83.31 119 ARG A N 1
ATOM 832 C CA . ARG A 1 119 ? -9.342 13.226 9.742 1.00 83.31 119 ARG A CA 1
ATOM 833 C C . ARG A 1 119 ? -10.314 13.384 10.913 1.00 83.31 119 ARG A C 1
ATOM 835 O O . ARG A 1 119 ? -11.064 12.463 11.222 1.00 83.31 119 ARG A O 1
ATOM 842 N N . VAL A 1 120 ? -10.403 14.590 11.476 1.00 84.00 120 VAL A N 1
ATOM 843 C CA . VAL A 1 120 ? -11.326 14.906 12.579 1.00 84.00 120 VAL A CA 1
ATOM 844 C C . VAL A 1 120 ? -12.791 14.730 12.168 1.00 84.00 120 VAL A C 1
ATOM 846 O O . VAL A 1 120 ? -13.621 14.342 12.988 1.00 84.00 120 VAL A O 1
ATOM 849 N N . ARG A 1 121 ? -13.148 15.026 10.912 1.00 88.50 121 ARG A N 1
ATOM 850 C CA . ARG A 1 121 ? -14.511 14.818 10.406 1.00 88.50 121 ARG A CA 1
ATOM 851 C C . ARG A 1 121 ? -14.880 13.334 10.399 1.00 88.50 121 ARG A C 1
ATOM 853 O O . ARG A 1 121 ? -16.003 13.010 10.776 1.00 88.50 121 ARG A O 1
ATOM 860 N N . VAL A 1 122 ? -13.963 12.463 9.978 1.00 85.19 122 VAL A N 1
ATOM 861 C CA . VAL A 1 122 ? -14.176 11.008 9.920 1.00 85.19 122 VAL A CA 1
ATOM 862 C C . VAL A 1 122 ? -14.176 10.391 11.320 1.00 85.19 122 VAL A C 1
ATOM 864 O O . VAL A 1 122 ? -15.111 9.669 11.648 1.00 85.19 122 VAL A O 1
ATOM 867 N N . GLU A 1 123 ? -13.222 10.755 12.181 1.00 83.81 123 GLU A N 1
ATOM 868 C CA . GLU A 1 123 ? -13.117 10.281 13.577 1.00 83.81 123 GLU A CA 1
ATOM 869 C C . GLU A 1 123 ? -14.328 10.661 14.453 1.00 83.81 123 GLU A C 1
ATOM 871 O O . GLU A 1 123 ? -14.532 10.104 15.526 1.00 83.81 123 GLU A O 1
ATOM 876 N N . ARG A 1 124 ? -15.150 11.627 14.025 1.00 83.88 124 ARG A N 1
ATOM 877 C CA . ARG A 1 124 ? -16.391 12.009 14.722 1.00 83.88 124 ARG A CA 1
ATOM 878 C C . ARG A 1 124 ? -17.598 11.149 14.361 1.00 83.88 124 ARG A C 1
ATOM 880 O O . ARG A 1 124 ? -18.614 11.262 15.043 1.00 83.88 124 ARG A O 1
ATOM 887 N N . LEU A 1 125 ? -17.530 10.369 13.280 1.00 85.25 125 LEU A N 1
ATOM 888 C CA . LEU A 1 125 ? -18.641 9.512 12.858 1.00 85.25 125 LEU A CA 1
ATOM 889 C C . LEU A 1 125 ? -18.787 8.303 13.788 1.00 85.25 125 LEU A C 1
ATOM 891 O O . LEU A 1 125 ? -19.906 7.968 14.162 1.00 85.25 125 LEU A O 1
ATOM 895 N N . GLU A 1 126 ? -17.667 7.722 14.215 1.00 80.12 126 GLU A N 1
ATOM 896 C CA . GLU A 1 126 ? -17.590 6.689 15.250 1.00 80.12 126 GLU A CA 1
ATOM 897 C C . GLU A 1 126 ? -16.346 6.927 16.111 1.00 80.12 126 GLU A C 1
ATOM 899 O O . GLU A 1 126 ? -15.284 7.264 15.591 1.00 80.12 126 GLU A O 1
ATOM 904 N N . MET A 1 127 ? -16.477 6.764 17.432 1.00 74.50 127 MET A N 1
ATOM 905 C CA . MET A 1 127 ? -15.330 6.868 18.336 1.00 74.50 127 MET A CA 1
ATOM 906 C C . MET A 1 127 ? -14.429 5.647 18.143 1.00 74.50 127 MET A C 1
ATOM 908 O O . MET A 1 127 ? -14.832 4.538 18.473 1.00 74.50 127 MET A O 1
ATOM 912 N N . LEU A 1 128 ? -13.218 5.866 17.633 1.00 79.81 128 LEU A N 1
ATOM 913 C CA . LEU A 1 128 ? -12.162 4.854 17.576 1.00 79.81 128 LEU A CA 1
ATOM 914 C C . LEU A 1 128 ? -11.524 4.721 18.966 1.00 79.81 128 LEU A C 1
ATOM 916 O O . LEU A 1 128 ? -10.688 5.543 19.344 1.00 79.81 128 LEU A O 1
ATOM 920 N N . ASP A 1 129 ? -11.938 3.723 19.741 1.00 83.75 129 ASP A N 1
ATOM 921 C CA . ASP A 1 129 ? -11.371 3.401 21.056 1.00 83.75 129 ASP A CA 1
ATOM 922 C C . ASP A 1 129 ? -10.166 2.443 20.981 1.00 83.75 129 ASP A C 1
ATOM 924 O O . ASP A 1 129 ? -9.316 2.470 21.869 1.00 83.75 129 ASP A O 1
ATOM 928 N N . GLU A 1 130 ? -10.029 1.684 19.890 1.00 89.19 130 GLU A N 1
ATOM 929 C CA . GLU A 1 130 ? -8.951 0.708 19.646 1.00 89.19 130 GLU A CA 1
ATOM 930 C C . GLU A 1 130 ? -7.906 1.215 18.623 1.00 89.19 130 GLU A C 1
ATOM 932 O O . GLU A 1 130 ? -7.679 0.637 17.555 1.00 89.19 130 GLU A O 1
ATOM 937 N N . VAL A 1 131 ? -7.240 2.331 18.936 1.00 87.12 131 VAL A N 1
ATOM 938 C CA . VAL A 1 131 ? -6.280 2.993 18.025 1.00 87.12 131 VAL A CA 1
ATOM 939 C C . VAL A 1 131 ? -5.080 2.101 17.684 1.00 87.12 131 VAL A C 1
ATOM 941 O O . VAL A 1 131 ? -4.578 2.121 16.558 1.00 87.12 131 VAL A O 1
ATOM 944 N N . GLU A 1 132 ? -4.595 1.303 18.632 1.00 89.94 132 GLU A N 1
ATOM 945 C CA . GLU A 1 132 ? -3.472 0.388 18.433 1.00 89.94 132 GLU A CA 1
ATOM 946 C C . GLU A 1 132 ? -3.805 -0.724 17.433 1.00 89.94 132 GLU A C 1
ATOM 948 O O . GLU A 1 132 ? -2.992 -1.016 16.552 1.00 89.94 132 GLU A O 1
ATOM 953 N N . GLU A 1 133 ? -4.999 -1.312 17.530 1.00 90.69 133 GLU A N 1
ATOM 954 C CA . GLU A 1 133 ? -5.451 -2.363 16.613 1.00 90.69 133 GLU A CA 1
ATOM 955 C C . GLU A 1 133 ? -5.692 -1.803 15.215 1.00 90.69 133 GLU A C 1
ATOM 957 O O . GLU A 1 133 ? -5.279 -2.402 14.219 1.00 90.69 133 GLU A O 1
ATOM 962 N N . TRP A 1 134 ? -6.269 -0.602 15.136 1.00 89.81 134 TRP A N 1
ATOM 963 C CA . TRP A 1 134 ? -6.428 0.117 13.880 1.00 89.81 134 TRP A CA 1
ATOM 964 C C . TRP A 1 134 ? -5.072 0.408 13.222 1.00 89.81 134 TRP A C 1
ATOM 966 O O . TRP A 1 134 ? -4.881 0.132 12.038 1.00 89.81 134 TRP A O 1
ATOM 976 N N . ASN A 1 135 ? -4.085 0.878 13.989 1.00 91.44 135 ASN A N 1
ATOM 977 C CA . ASN A 1 135 ? -2.730 1.118 13.486 1.00 91.44 135 ASN A CA 1
ATOM 978 C C . ASN A 1 135 ? -2.057 -0.169 13.003 1.00 91.44 135 ASN A C 1
ATOM 980 O O . ASN A 1 135 ? -1.356 -0.156 11.984 1.00 91.44 135 ASN A O 1
ATOM 984 N N . LEU A 1 136 ? -2.258 -1.276 13.722 1.00 93.00 136 LEU A N 1
ATOM 985 C CA . LEU A 1 136 ? -1.750 -2.588 13.339 1.00 93.00 136 LEU A CA 1
ATOM 986 C C . LEU A 1 136 ? -2.393 -3.055 12.030 1.00 93.00 136 LEU A C 1
ATOM 988 O O . LEU A 1 136 ? -1.674 -3.454 11.115 1.00 93.00 136 LEU A O 1
ATOM 992 N N . LEU A 1 137 ? -3.713 -2.924 11.894 1.00 94.94 137 LEU A N 1
ATOM 993 C CA . LEU A 1 137 ? -4.444 -3.240 10.670 1.00 94.94 137 LEU A CA 1
ATOM 994 C C . LEU A 1 137 ? -3.953 -2.388 9.494 1.00 94.94 137 LEU A C 1
ATOM 996 O O . LEU A 1 137 ? -3.556 -2.934 8.470 1.00 94.94 137 LEU A O 1
ATOM 1000 N N . MET A 1 138 ? -3.916 -1.064 9.644 1.00 94.62 138 MET A N 1
ATOM 1001 C CA . MET A 1 138 ? -3.542 -0.123 8.578 1.00 94.62 138 MET A CA 1
ATOM 1002 C C . MET A 1 138 ? -2.090 -0.268 8.130 1.00 94.62 138 MET A C 1
ATOM 1004 O O . MET A 1 138 ? -1.750 0.003 6.981 1.00 94.62 138 MET A O 1
ATOM 1008 N N . SER A 1 139 ? -1.232 -0.766 9.012 1.00 95.75 139 SER A N 1
ATOM 1009 C CA . SER A 1 139 ? 0.132 -1.145 8.670 1.00 95.75 139 SER A CA 1
ATOM 1010 C C . SER A 1 139 ? 0.162 -2.355 7.707 1.00 95.75 139 SER A C 1
ATOM 1012 O O . SER A 1 139 ? 1.010 -2.449 6.822 1.00 95.75 139 SER A O 1
ATOM 1014 N N . HIS A 1 140 ? -0.781 -3.288 7.788 1.00 96.62 140 HIS A N 1
ATOM 1015 C CA . HIS A 1 140 ? -0.778 -4.497 6.951 1.00 96.62 140 HIS A CA 1
ATOM 1016 C C . HIS A 1 140 ? -1.347 -4.311 5.542 1.00 96.62 140 HIS A C 1
ATOM 1018 O O . HIS A 1 140 ? -1.354 -5.259 4.755 1.00 96.62 140 HIS A O 1
ATOM 1024 N N . TYR A 1 141 ? -1.760 -3.094 5.196 1.00 95.88 141 TYR A N 1
ATOM 1025 C CA . TYR A 1 141 ? -2.218 -2.738 3.860 1.00 95.88 141 TYR A CA 1
ATOM 1026 C C . TYR A 1 141 ? -1.371 -1.616 3.285 1.00 95.88 141 TYR A C 1
ATOM 1028 O O . TYR A 1 141 ? -0.860 -0.759 4.007 1.00 95.88 141 TYR A O 1
ATOM 1036 N N . CYS A 1 142 ? -1.236 -1.614 1.968 1.00 94.75 142 CYS A N 1
ATOM 1037 C CA . CYS A 1 142 ? -0.508 -0.598 1.237 1.00 94.75 142 CYS A CA 1
ATOM 1038 C C . CYS A 1 142 ? -1.300 -0.082 0.044 1.00 94.75 142 CYS A C 1
ATOM 1040 O O . CYS A 1 142 ? -2.112 -0.796 -0.546 1.00 94.75 142 CYS A O 1
ATOM 1042 N N . LEU A 1 143 ? -1.000 1.159 -0.321 1.00 93.25 143 LEU A N 1
ATOM 1043 C CA . LEU A 1 143 ? -1.377 1.763 -1.583 1.00 93.25 143 LEU A CA 1
ATOM 1044 C C . LEU A 1 143 ? -0.119 1.896 -2.441 1.00 93.25 143 LEU A C 1
ATOM 1046 O O . LEU A 1 143 ? 0.848 2.545 -2.042 1.00 93.25 143 LEU A O 1
ATOM 1050 N N . THR A 1 144 ? -0.139 1.283 -3.618 1.00 91.56 144 THR A N 1
ATOM 1051 C CA . THR A 1 144 ? 0.911 1.381 -4.632 1.00 91.56 144 THR A CA 1
ATOM 1052 C C . THR A 1 144 ? 0.393 2.168 -5.824 1.00 91.56 144 THR A C 1
ATOM 1054 O O . THR A 1 144 ? -0.702 1.905 -6.314 1.00 91.56 144 THR A O 1
ATOM 1057 N N . LEU A 1 145 ? 1.188 3.117 -6.306 1.00 90.06 145 LEU A N 1
ATOM 1058 C CA . LEU A 1 145 ? 0.912 3.900 -7.503 1.00 90.06 145 LEU A CA 1
ATOM 1059 C C . LEU A 1 145 ? 2.028 3.665 -8.517 1.00 90.06 145 LEU A C 1
ATOM 1061 O O . LEU A 1 145 ? 3.201 3.834 -8.182 1.00 90.06 145 LEU A O 1
ATOM 1065 N N . ALA A 1 146 ? 1.676 3.302 -9.747 1.00 88.88 146 ALA A N 1
ATOM 1066 C CA . ALA A 1 146 ? 2.621 3.042 -10.828 1.00 88.88 146 ALA A CA 1
ATOM 1067 C C . ALA A 1 146 ? 2.259 3.849 -12.081 1.00 88.88 146 ALA A C 1
ATOM 1069 O O . ALA A 1 146 ? 1.088 3.967 -12.439 1.00 88.88 146 ALA A O 1
ATOM 1070 N N . VAL A 1 147 ? 3.266 4.414 -12.745 1.00 85.75 147 VAL A N 1
ATOM 1071 C CA . VAL A 1 147 ? 3.109 5.282 -13.918 1.00 85.75 147 VAL A CA 1
ATOM 1072 C C . VAL A 1 147 ? 3.546 4.542 -15.171 1.00 85.75 147 VAL A C 1
ATOM 1074 O O . VAL A 1 147 ? 4.681 4.078 -15.251 1.00 85.75 147 VAL A O 1
ATOM 1077 N N . LEU A 1 148 ? 2.649 4.463 -16.149 1.00 85.31 148 LEU A N 1
ATOM 1078 C CA . LEU A 1 148 ? 2.884 3.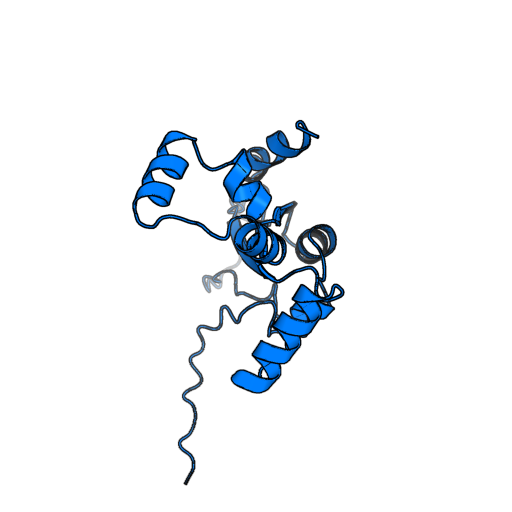934 -17.489 1.00 85.31 148 LEU A CA 1
ATOM 1079 C C . LEU A 1 148 ? 3.231 5.094 -18.434 1.00 85.31 148 LEU A C 1
ATOM 1081 O O . LEU A 1 148 ? 2.504 6.085 -18.492 1.00 85.31 148 LEU A O 1
ATOM 1085 N N . GLY A 1 149 ? 4.308 4.969 -19.209 1.00 79.38 149 GLY A N 1
ATOM 1086 C CA . GLY A 1 149 ? 4.689 5.963 -20.219 1.00 79.38 149 GLY A CA 1
ATOM 1087 C C . GLY A 1 149 ? 5.472 7.169 -19.681 1.00 79.38 149 GLY A C 1
ATOM 1088 O O . GLY A 1 149 ? 5.976 7.169 -18.562 1.00 79.38 149 GLY A O 1
ATOM 1089 N N . ALA A 1 150 ? 5.654 8.191 -20.522 1.00 63.94 150 ALA A N 1
ATOM 1090 C CA . ALA A 1 150 ? 6.668 9.235 -20.330 1.00 63.94 150 ALA A CA 1
ATOM 1091 C C . ALA A 1 150 ? 6.231 10.452 -19.489 1.00 63.94 150 ALA A C 1
ATOM 1093 O O . ALA A 1 150 ? 7.023 11.386 -19.349 1.00 63.94 150 ALA A O 1
ATOM 1094 N N . ASP A 1 151 ? 5.011 10.485 -18.942 1.00 60.28 151 ASP A N 1
ATOM 1095 C CA . ASP A 1 151 ? 4.558 11.642 -18.161 1.00 60.28 151 ASP A CA 1
ATOM 1096 C C . ASP A 1 151 ? 5.173 11.636 -16.749 1.00 60.28 151 ASP A C 1
ATOM 1098 O O . ASP A 1 151 ? 4.712 10.969 -15.822 1.00 60.28 151 ASP A O 1
ATOM 1102 N N . GLN A 1 152 ? 6.277 12.372 -16.598 1.00 56.50 152 GLN A N 1
ATOM 1103 C CA . GLN A 1 152 ? 7.122 12.371 -15.399 1.00 56.50 152 GLN A CA 1
ATOM 1104 C C . GLN A 1 152 ? 6.574 13.219 -14.233 1.00 56.50 152 GLN A C 1
ATOM 1106 O O . GLN A 1 152 ? 7.272 13.399 -13.231 1.00 56.50 152 GLN A O 1
ATOM 1111 N N . GLY A 1 153 ? 5.371 13.792 -14.361 1.00 56.81 153 GLY A N 1
ATOM 1112 C CA . GLY A 1 153 ? 4.813 14.727 -13.379 1.00 56.81 153 GLY A CA 1
ATOM 1113 C C . GLY A 1 153 ? 4.005 14.085 -12.248 1.00 56.81 153 GLY A C 1
ATOM 1114 O O . GLY A 1 153 ? 4.076 14.557 -11.115 1.00 56.81 153 GLY A O 1
ATOM 1115 N N . LEU A 1 154 ? 3.255 13.012 -12.525 1.00 56.66 154 LEU A N 1
ATOM 1116 C CA . LEU A 1 154 ? 2.202 12.523 -11.617 1.00 56.66 154 LEU A CA 1
ATOM 1117 C C . LEU A 1 154 ? 2.723 11.842 -10.342 1.00 56.66 154 LEU A C 1
ATOM 1119 O O . LEU A 1 154 ? 2.125 11.991 -9.280 1.00 56.66 154 LEU A O 1
ATOM 1123 N N . TRP A 1 155 ? 3.854 11.136 -10.403 1.00 57.91 155 TRP A N 1
ATOM 1124 C CA . TRP A 1 155 ? 4.399 10.440 -9.229 1.00 57.91 155 TRP A CA 1
ATOM 1125 C C . TRP A 1 155 ? 5.083 11.385 -8.222 1.00 57.91 155 TRP A C 1
ATOM 1127 O O . TRP A 1 155 ? 5.222 11.034 -7.050 1.00 57.91 155 TRP A O 1
ATOM 1137 N N . ARG A 1 156 ? 5.444 12.614 -8.634 1.00 57.25 156 ARG A N 1
ATOM 1138 C CA . ARG A 1 156 ? 6.121 13.610 -7.775 1.00 57.25 156 ARG A CA 1
ATOM 1139 C C . ARG A 1 156 ? 5.289 14.062 -6.573 1.00 57.25 156 ARG A C 1
ATOM 1141 O O . ARG A 1 156 ? 5.861 14.561 -5.609 1.00 57.25 156 ARG A O 1
ATOM 1148 N N . ILE A 1 157 ? 3.969 13.866 -6.609 1.00 55.12 157 ILE A N 1
ATOM 1149 C CA . ILE A 1 157 ? 3.062 14.157 -5.485 1.00 55.12 157 ILE A CA 1
ATOM 1150 C C . ILE A 1 157 ? 3.439 13.324 -4.247 1.00 55.12 157 ILE A C 1
ATOM 1152 O O . ILE A 1 157 ? 3.266 13.776 -3.120 1.00 55.12 157 ILE A O 1
ATOM 1156 N N . PHE A 1 158 ? 4.011 12.133 -4.442 1.00 54.78 158 PHE A N 1
ATOM 1157 C CA . PHE A 1 158 ? 4.357 11.224 -3.347 1.00 54.78 158 PHE A CA 1
ATOM 1158 C C . PHE A 1 158 ? 5.853 11.218 -3.012 1.00 54.78 158 PHE A C 1
ATOM 1160 O O . PHE A 1 158 ? 6.219 10.829 -1.906 1.00 54.78 158 PHE A O 1
ATOM 1167 N N . ASP A 1 159 ? 6.710 11.715 -3.907 1.00 54.19 159 ASP A N 1
ATOM 1168 C CA . ASP A 1 159 ? 8.158 11.830 -3.675 1.00 54.19 159 ASP A CA 1
ATOM 1169 C C . ASP A 1 159 ? 8.499 12.855 -2.572 1.00 54.19 159 ASP A C 1
ATOM 1171 O O . ASP A 1 159 ? 9.544 12.784 -1.930 1.00 54.19 159 ASP A O 1
ATOM 1175 N N . GLN A 1 160 ? 7.573 13.777 -2.273 1.00 49.28 160 GLN A N 1
ATOM 1176 C CA . GLN A 1 160 ? 7.710 14.738 -1.174 1.00 49.28 160 GLN A CA 1
ATOM 1177 C C . GLN A 1 160 ? 7.504 14.137 0.228 1.00 49.28 160 GLN A C 1
ATOM 1179 O O . GLN A 1 160 ? 7.877 14.780 1.208 1.00 49.28 160 GLN A O 1
ATOM 1184 N N . ALA A 1 161 ? 6.987 12.910 0.359 1.00 44.78 161 ALA A N 1
ATOM 1185 C CA . ALA A 1 161 ? 6.804 12.278 1.671 1.00 44.78 161 ALA A CA 1
ATOM 1186 C C . ALA A 1 161 ? 8.049 11.539 2.187 1.00 44.78 161 ALA A C 1
ATOM 1188 O O . ALA A 1 161 ? 8.168 11.302 3.386 1.00 44.78 161 ALA A O 1
ATOM 1189 N N . ALA A 1 162 ? 9.028 11.247 1.323 1.00 42.47 162 ALA A N 1
ATOM 1190 C CA . ALA A 1 162 ? 10.296 10.641 1.739 1.00 42.47 162 ALA A CA 1
ATOM 1191 C C . ALA A 1 162 ? 11.215 11.607 2.521 1.00 42.47 162 ALA A C 1
ATOM 1193 O O . ALA A 1 162 ? 12.243 11.186 3.045 1.00 42.47 162 ALA A O 1
ATOM 1194 N N . ALA A 1 163 ? 10.860 12.896 2.610 1.00 36.88 163 ALA A N 1
ATOM 1195 C CA . ALA A 1 163 ? 11.639 13.927 3.301 1.00 36.88 163 ALA A CA 1
ATOM 1196 C C . ALA A 1 163 ? 11.235 14.150 4.774 1.00 36.88 163 ALA A C 1
ATOM 1198 O O . ALA A 1 163 ? 11.782 15.044 5.419 1.00 36.88 163 ALA A O 1
ATOM 1199 N N . ILE A 1 164 ? 10.294 13.366 5.310 1.00 33.47 164 ILE A N 1
ATOM 1200 C CA . ILE A 1 164 ? 9.881 13.437 6.718 1.00 33.47 164 ILE A CA 1
ATOM 1201 C C . ILE A 1 164 ? 10.083 12.054 7.348 1.00 33.47 164 ILE A C 1
ATOM 1203 O O . ILE A 1 164 ? 9.146 11.282 7.534 1.00 33.47 164 ILE A O 1
ATOM 1207 N N . SER A 1 165 ? 11.346 11.744 7.632 1.00 31.73 165 SER A N 1
ATOM 1208 C CA . SER A 1 165 ? 11.795 10.671 8.523 1.00 31.73 165 SER A CA 1
ATOM 1209 C C . SER A 1 165 ? 12.858 11.220 9.458 1.00 31.73 165 SER A C 1
ATOM 1211 O O . SER A 1 165 ? 13.615 12.121 9.036 1.00 31.73 165 SER A O 1
#

Sequence (165 aa):
EPAAAVENDNDTGSLCAGSPSEAAGGEGGGSDGSGGGGGSGNGGGGLVAVFDMIRPSDEFGRMMISNIRRGRNCDLPGLIGCPNLETQKLRWLAHAGFTGATASDMRHVYEVYLDGPERVRVERLEMLDEVEEWNLLMSHYCLTLAVLGADQGLWRIFDQAAAIS

Organism: NCBI:txid3111310

Foldseek 3Di:
DDDDDDDDPPPPPQLQQDALVVNQVNDPDDDDDDDDDDDPDPWDKDKDKHKHFAQCPDPVNVVVQVCCCVVPVTHGNSCVQQRDFVSLFVSQVVDPQWPGKGKDFQLCCLVPVDDPVNNVVVCVVDPDPPVVVVSVVSRRMMMMMIMGHDPPPPCVVPVVSVPPD

Radius of gyration: 19.29 Å; chains: 1; bounding box: 38×49×62 Å

Secondary structure (DSSP, 8-state):
-PPPP---S-----TTTS-TTGGG---------------------EEEEEEEE--TTSHHHHHHHHHHHHHH----HHHHHS-SHHHHHHHHHTSTTEEEEEEEEHHHIIIIIS-HHHHHHHHTTS----HHHHHHHHHTEEEEEEEESS-TTTTHHHHGGGG--